Protein AF-A0A938H7N7-F1 (afdb_monomer)

Sequence (99 aa):
MGVSASTTSGGLYTPEQRARRDATRWTLVQGILAPLQFLVCIASAGLVLRYLATGEGLAIANLSVLLKTGILLLIMVTGSIWEKVVFDEWLFAKPFFWE

pLDDT: mean 87.96, std 16.77, range [39.0, 98.62]

Solvent-accessible surface area (backbone atoms only — not comparable to full-atom values): 5724 Å² total; per-residue (Å²): 139,78,83,80,77,79,84,69,77,86,58,96,54,55,74,67,32,47,51,47,46,73,74,45,66,51,64,58,52,49,67,49,46,54,59,51,48,52,52,42,46,52,52,26,50,52,38,42,50,46,20,74,75,66,74,51,56,57,68,60,23,52,50,32,48,54,51,40,50,53,48,52,52,51,49,48,55,53,47,29,51,41,36,30,66,40,70,73,33,78,56,78,48,76,83,71,60,87,128

Mean predicted aligned error: 7.19 Å

Radius of gyration: 20.02 Å; Cα contacts (8 Å, |Δi|>4): 62; chains: 1; bounding box: 62×19×50 Å

Secondary structure (DSSP, 8-state):
-----------SS-HHHHHHHHTSSHHHHHHHHHHHHHHHHHHHHHHHHHHHHHS--HHHHHHHHHHHHHHH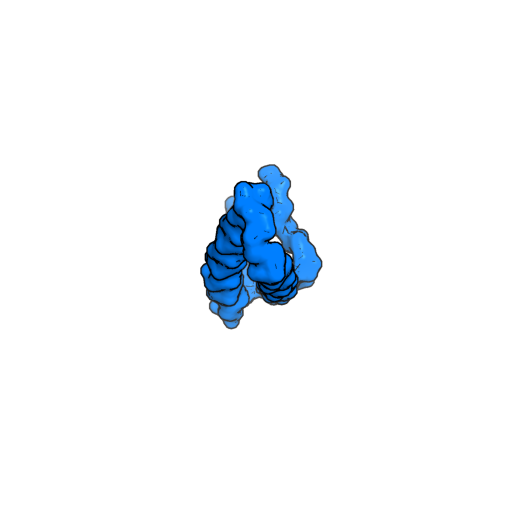HHHHHHHHHHHHHHHS-SS--GGGS--

Nearest PDB structures (foldseek):
  1yc9-assembly1_A-3  TM=4.831E-01  e=3.570E+00  Vibrio cholerae
  6yrf-assembly1_A  TM=4.809E-01  e=5.957E+00  Bacillus thuringiensis

Structure (mmCIF, N/CA/C/O backbone):
data_AF-A0A938H7N7-F1
#
_entry.id   AF-A0A938H7N7-F1
#
loop_
_atom_site.group_PDB
_atom_site.id
_atom_site.type_symbol
_atom_site.label_atom_id
_atom_site.label_alt_id
_atom_site.label_comp_id
_atom_site.label_asym_id
_atom_site.label_entity_id
_atom_site.label_seq_id
_atom_site.pdbx_PDB_ins_code
_atom_site.Cartn_x
_atom_site.Cartn_y
_atom_site.Cartn_z
_atom_site.occupancy
_atom_site.B_iso_or_equiv
_atom_site.auth_seq_id
_atom_site.auth_comp_id
_atom_site.auth_asym_id
_atom_site.auth_atom_id
_atom_site.pdbx_PDB_model_num
ATOM 1 N N . MET A 1 1 ? 44.031 1.213 -27.257 1.00 39.00 1 MET A N 1
ATOM 2 C CA . MET A 1 1 ? 43.322 2.439 -26.829 1.00 39.00 1 MET A CA 1
ATOM 3 C C . MET A 1 1 ? 41.844 2.077 -26.761 1.00 39.00 1 MET A C 1
ATOM 5 O O . MET A 1 1 ? 41.166 2.130 -27.767 1.00 39.00 1 MET A O 1
ATOM 9 N N . GLY A 1 2 ? 41.381 1.373 -25.731 1.00 40.97 2 GLY A N 1
ATOM 10 C CA . GLY A 1 2 ? 41.191 1.903 -24.381 1.00 40.97 2 GLY A CA 1
ATOM 11 C C . GLY A 1 2 ? 39.767 2.454 -24.308 1.00 40.97 2 GLY A C 1
ATOM 12 O O . GLY A 1 2 ? 39.587 3.657 -24.432 1.00 40.97 2 GLY A O 1
ATOM 13 N N . VAL A 1 3 ? 38.775 1.556 -24.252 1.00 46.41 3 VAL A N 1
ATOM 14 C CA . VAL A 1 3 ? 37.344 1.890 -24.189 1.00 46.41 3 VAL A CA 1
ATOM 15 C C . VAL A 1 3 ? 37.115 2.772 -22.964 1.00 46.41 3 VAL A C 1
ATOM 17 O O . VAL A 1 3 ? 37.370 2.343 -21.841 1.00 46.41 3 VAL A O 1
ATOM 20 N N . SER A 1 4 ? 36.679 4.011 -23.188 1.00 45.03 4 SER A N 1
ATOM 21 C CA . SER A 1 4 ? 36.322 4.949 -22.128 1.00 45.03 4 SER A CA 1
ATOM 22 C C . SER A 1 4 ? 35.161 4.375 -21.319 1.00 45.03 4 SER A C 1
ATOM 24 O O . SER A 1 4 ? 34.019 4.378 -21.774 1.00 45.03 4 SER A O 1
ATOM 26 N N . ALA A 1 5 ? 35.455 3.869 -20.124 1.00 46.97 5 ALA A N 1
ATOM 27 C CA . ALA A 1 5 ? 34.442 3.548 -19.135 1.00 46.97 5 ALA A CA 1
ATOM 28 C C . ALA A 1 5 ? 33.796 4.863 -18.683 1.00 46.97 5 ALA A C 1
ATOM 30 O O . ALA A 1 5 ? 34.391 5.649 -17.949 1.00 46.97 5 ALA A O 1
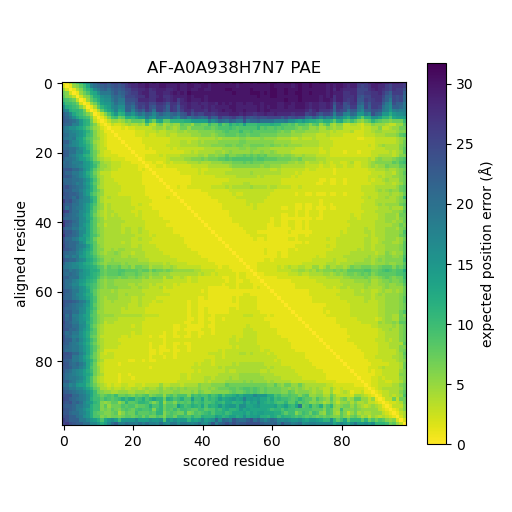ATOM 31 N N . SER A 1 6 ? 32.588 5.132 -19.170 1.00 47.53 6 SER A N 1
ATOM 32 C CA . SER A 1 6 ? 31.735 6.181 -18.632 1.00 47.53 6 SER A CA 1
ATOM 33 C C . SER A 1 6 ? 31.334 5.784 -17.214 1.00 47.53 6 SER A C 1
ATOM 35 O O . SER A 1 6 ? 30.493 4.906 -17.026 1.00 47.53 6 SER A O 1
ATOM 37 N N . THR A 1 7 ? 31.951 6.408 -16.214 1.00 47.66 7 THR A N 1
ATOM 38 C CA . THR A 1 7 ? 31.571 6.281 -14.806 1.00 47.66 7 THR A CA 1
ATOM 39 C C . THR A 1 7 ? 30.204 6.940 -14.616 1.00 47.66 7 THR A C 1
ATOM 41 O O . THR A 1 7 ? 30.099 8.128 -14.320 1.00 47.66 7 THR A O 1
ATOM 44 N N . THR A 1 8 ? 29.129 6.194 -14.873 1.00 50.03 8 THR A N 1
ATOM 45 C CA . THR A 1 8 ? 27.761 6.652 -14.632 1.00 50.03 8 THR A CA 1
ATOM 46 C C . THR A 1 8 ? 27.568 6.790 -13.128 1.00 50.03 8 THR A C 1
ATOM 48 O O . THR A 1 8 ? 27.527 5.794 -12.409 1.00 50.03 8 THR A O 1
ATOM 51 N N . SER A 1 9 ? 27.459 8.028 -12.645 1.00 46.84 9 SER A N 1
ATOM 52 C CA . SER A 1 9 ? 26.910 8.337 -11.325 1.00 46.84 9 SER A CA 1
ATOM 53 C C . SER A 1 9 ? 25.637 7.510 -11.125 1.00 46.84 9 SER A C 1
ATOM 55 O O . SER A 1 9 ? 24.721 7.606 -11.941 1.00 46.84 9 SER A O 1
ATOM 57 N N . GLY A 1 10 ? 25.628 6.647 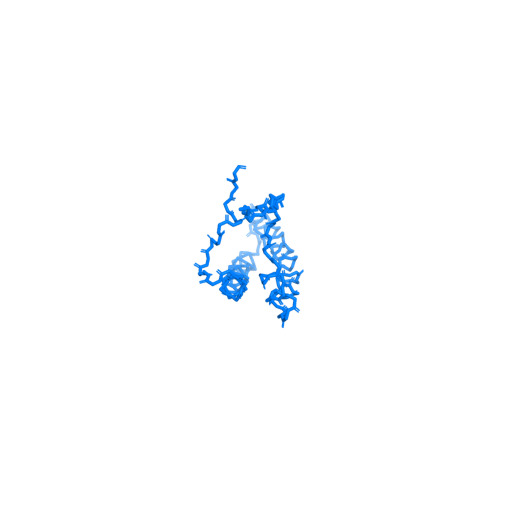-10.105 1.00 51.34 10 GLY A N 1
ATOM 58 C CA . GLY A 1 10 ? 24.619 5.609 -9.892 1.00 51.34 10 GLY A CA 1
ATOM 59 C C . GLY A 1 10 ? 23.195 6.159 -9.865 1.00 51.34 10 GLY A C 1
ATOM 60 O O . GLY A 1 10 ? 22.714 6.632 -8.842 1.00 51.34 10 GLY A O 1
ATOM 61 N N . GLY A 1 11 ? 22.516 6.117 -11.008 1.00 59.25 11 GLY A N 1
ATOM 62 C CA . GLY A 1 11 ? 21.086 6.360 -11.088 1.00 59.25 11 GLY A CA 1
ATOM 63 C C . GLY A 1 11 ? 20.329 5.107 -10.660 1.00 59.25 11 GLY A C 1
ATOM 64 O O . GLY A 1 11 ? 20.747 3.997 -10.978 1.00 59.25 11 GLY A O 1
ATOM 65 N N . LEU A 1 12 ? 19.174 5.288 -10.016 1.00 72.94 12 LEU A N 1
ATOM 66 C CA . LEU A 1 12 ? 18.271 4.199 -9.605 1.00 72.94 12 LEU A CA 1
ATOM 67 C C . LEU A 1 12 ? 17.848 3.276 -10.775 1.00 72.94 12 LEU A C 1
ATOM 69 O O . LEU A 1 12 ? 17.385 2.162 -10.553 1.00 72.94 12 LEU A O 1
ATOM 73 N N . TYR A 1 13 ? 17.992 3.751 -12.020 1.00 83.38 13 TYR A N 1
ATOM 74 C CA . TYR A 1 13 ? 17.653 3.034 -13.247 1.00 83.38 13 TYR A CA 1
ATOM 75 C C . TYR A 1 13 ? 18.728 3.222 -14.322 1.00 83.38 13 TYR A C 1
ATOM 77 O O . TYR A 1 13 ? 19.147 4.352 -14.598 1.00 83.38 13 TYR A O 1
ATOM 85 N N . THR A 1 14 ? 19.060 2.134 -15.015 1.00 89.88 14 THR A N 1
ATOM 86 C CA . THR A 1 14 ? 19.686 2.161 -16.348 1.00 89.88 14 THR A CA 1
ATOM 87 C C . THR A 1 14 ? 18.738 2.779 -17.393 1.00 89.88 14 THR A C 1
ATOM 89 O O . THR A 1 14 ? 17.519 2.829 -17.164 1.00 89.88 14 THR A O 1
ATOM 92 N N . PRO A 1 15 ? 19.244 3.270 -18.543 1.00 91.12 15 PRO A N 1
ATOM 93 C CA . PRO A 1 15 ? 18.399 3.772 -19.630 1.00 91.12 15 PRO A CA 1
ATOM 94 C C . PRO A 1 15 ? 17.332 2.764 -20.081 1.00 91.12 15 PRO A C 1
ATOM 96 O O . PRO A 1 15 ? 16.177 3.136 -20.288 1.00 91.12 15 PRO A O 1
ATOM 99 N N . GLU A 1 16 ? 17.686 1.482 -20.146 1.00 89.75 16 GLU A N 1
ATOM 100 C CA . GLU A 1 16 ? 16.797 0.388 -20.537 1.00 89.75 16 GLU A CA 1
ATOM 101 C C . GLU A 1 16 ? 15.704 0.159 -19.486 1.00 89.75 16 GLU A C 1
ATOM 103 O O . GLU A 1 16 ? 14.527 0.040 -19.827 1.00 89.75 16 GLU A O 1
ATOM 108 N N . GLN A 1 17 ? 16.059 0.157 -18.195 1.00 91.00 17 GLN A N 1
ATOM 109 C CA . GLN A 1 17 ? 15.085 0.046 -17.100 1.00 91.00 17 GLN A CA 1
ATOM 110 C C . GLN A 1 17 ? 14.114 1.230 -17.082 1.00 91.00 17 GLN A C 1
ATOM 112 O O . GLN A 1 17 ? 12.914 1.043 -16.876 1.00 91.00 17 GLN A O 1
ATOM 117 N N . ARG A 1 18 ? 14.606 2.446 -17.342 1.00 90.00 18 ARG A N 1
ATOM 118 C CA . ARG A 1 18 ? 13.759 3.638 -17.449 1.00 90.00 18 ARG A CA 1
ATOM 119 C C . ARG A 1 18 ? 12.788 3.526 -18.622 1.00 90.00 18 ARG A C 1
ATOM 121 O O . ARG A 1 18 ? 11.604 3.781 -18.436 1.00 90.00 18 ARG A O 1
ATOM 128 N N . ALA A 1 19 ? 13.256 3.070 -19.784 1.00 91.88 19 ALA A N 1
ATOM 129 C CA . ALA A 1 19 ? 12.395 2.832 -20.939 1.00 91.88 19 ALA A CA 1
ATOM 130 C C . ALA A 1 19 ? 11.312 1.776 -20.644 1.00 91.88 19 ALA A C 1
ATOM 132 O O . ALA A 1 19 ? 10.147 1.995 -20.968 1.00 91.88 19 ALA A O 1
ATOM 133 N N . ARG A 1 20 ? 11.658 0.670 -19.964 1.00 92.62 20 ARG A N 1
ATOM 134 C CA . ARG A 1 20 ? 10.680 -0.349 -19.528 1.00 92.62 20 ARG A CA 1
ATOM 135 C C . ARG A 1 20 ? 9.644 0.215 -18.558 1.00 92.62 20 ARG A C 1
ATOM 137 O O . ARG A 1 20 ? 8.455 -0.064 -18.703 1.00 92.62 20 ARG A O 1
ATOM 144 N N . ARG A 1 21 ? 10.077 1.029 -17.592 1.00 92.31 21 ARG A N 1
ATOM 145 C CA . ARG A 1 21 ? 9.181 1.716 -16.652 1.00 92.31 21 ARG A CA 1
ATOM 146 C C . ARG A 1 21 ? 8.204 2.619 -17.399 1.00 92.31 21 ARG A C 1
ATOM 148 O O . ARG A 1 21 ? 7.000 2.492 -17.201 1.00 92.31 21 ARG A O 1
ATOM 155 N N . ASP A 1 22 ? 8.719 3.481 -18.269 1.00 93.31 22 ASP A N 1
ATOM 156 C CA . ASP A 1 22 ? 7.930 4.494 -18.975 1.00 93.31 22 ASP A CA 1
ATOM 157 C C . ASP A 1 22 ? 6.985 3.869 -20.024 1.00 93.31 22 ASP A C 1
ATOM 159 O O . ASP A 1 22 ? 5.932 4.428 -20.326 1.00 93.31 22 ASP A O 1
ATOM 163 N N . ALA A 1 23 ? 7.306 2.671 -20.526 1.00 94.38 23 ALA A N 1
ATOM 164 C CA . ALA A 1 23 ? 6.447 1.901 -21.425 1.00 94.38 23 ALA A CA 1
ATOM 165 C C . ALA A 1 23 ? 5.229 1.255 -20.733 1.00 94.38 23 ALA A C 1
ATOM 167 O O . ALA A 1 23 ? 4.337 0.750 -21.418 1.00 94.38 23 ALA A O 1
ATOM 168 N N . THR A 1 24 ? 5.158 1.248 -19.395 1.00 93.25 24 THR A N 1
ATOM 169 C CA . THR A 1 24 ? 4.053 0.616 -18.658 1.00 93.25 24 THR A CA 1
ATOM 170 C C . THR A 1 24 ? 3.332 1.577 -17.723 1.00 93.25 24 THR A C 1
ATOM 172 O O . THR A 1 24 ? 3.872 2.564 -17.236 1.00 93.25 24 THR A O 1
ATOM 175 N N . ARG A 1 25 ? 2.065 1.272 -17.424 1.00 95.31 25 ARG A N 1
ATOM 176 C CA . ARG A 1 25 ? 1.237 2.078 -16.509 1.00 95.31 25 ARG A CA 1
ATOM 177 C C . ARG A 1 25 ? 1.415 1.708 -15.039 1.00 95.31 25 ARG A C 1
ATOM 179 O O . ARG A 1 25 ? 0.759 2.280 -14.176 1.00 95.31 25 ARG A O 1
ATOM 186 N N . TRP A 1 26 ? 2.290 0.758 -14.739 1.00 95.62 26 TRP A N 1
ATOM 187 C CA . TRP A 1 26 ? 2.428 0.198 -13.402 1.00 95.62 26 TRP A CA 1
ATOM 188 C C . TRP A 1 26 ? 2.923 1.225 -12.366 1.00 95.62 26 TRP A C 1
ATOM 190 O O . TRP A 1 26 ? 2.448 1.210 -11.233 1.00 95.62 26 TRP A O 1
ATOM 200 N N . THR A 1 27 ? 3.769 2.192 -12.750 1.00 9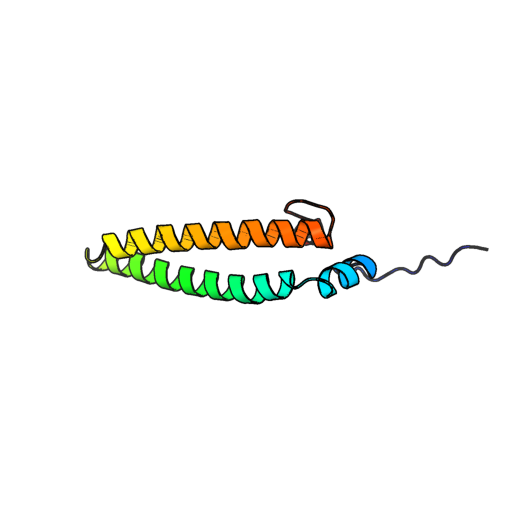4.25 27 THR A N 1
ATOM 201 C CA . THR A 1 27 ? 4.146 3.308 -11.858 1.00 94.25 27 THR A CA 1
ATOM 202 C C . THR A 1 27 ? 2.949 4.195 -11.508 1.00 94.25 27 THR A C 1
ATOM 204 O O . THR A 1 27 ? 2.822 4.614 -10.362 1.00 94.25 27 THR A O 1
ATOM 207 N N . LEU A 1 28 ? 2.039 4.447 -12.457 1.00 95.94 28 LEU A N 1
ATOM 208 C CA . LEU A 1 28 ? 0.804 5.191 -12.186 1.00 95.94 28 LEU A CA 1
ATOM 209 C C . LEU A 1 28 ? -0.121 4.404 -11.250 1.00 95.94 28 LEU A C 1
ATOM 211 O O . LEU A 1 28 ? -0.674 4.978 -10.317 1.00 95.94 28 LEU A O 1
ATOM 215 N N . VAL A 1 29 ? -0.253 3.092 -11.470 1.00 96.94 29 VAL A N 1
ATOM 216 C CA . VAL A 1 29 ? -1.025 2.204 -10.587 1.00 96.94 29 VAL A CA 1
ATOM 217 C C . VAL A 1 29 ? -0.499 2.294 -9.154 1.00 96.94 29 VAL A C 1
ATOM 219 O O . VAL A 1 29 ? -1.278 2.563 -8.245 1.00 96.94 29 VAL A O 1
ATOM 222 N N . GLN A 1 30 ? 0.814 2.166 -8.951 1.00 95.75 30 GLN A N 1
ATOM 223 C CA . GLN A 1 30 ? 1.433 2.322 -7.630 1.00 95.75 30 GLN A CA 1
ATOM 224 C C . GLN A 1 30 ? 1.252 3.734 -7.061 1.00 95.75 30 GLN A C 1
ATOM 226 O O . GLN A 1 30 ? 0.915 3.884 -5.889 1.00 95.75 30 GLN A O 1
ATOM 231 N N . GLY A 1 31 ? 1.382 4.767 -7.897 1.00 96.06 31 GLY A N 1
ATOM 232 C CA . GLY A 1 31 ? 1.165 6.162 -7.511 1.00 96.06 31 GLY A CA 1
ATOM 233 C C . GLY A 1 31 ? -0.254 6.469 -7.021 1.00 96.06 31 GLY A C 1
ATOM 234 O O . GLY A 1 31 ? -0.435 7.428 -6.281 1.00 96.06 31 GLY A O 1
ATOM 235 N N . ILE A 1 32 ? -1.249 5.653 -7.385 1.00 97.75 32 ILE A N 1
ATOM 236 C CA . ILE A 1 32 ? -2.631 5.754 -6.889 1.00 97.75 32 ILE A CA 1
ATOM 237 C C . ILE A 1 32 ? -2.859 4.811 -5.702 1.00 97.75 32 ILE A C 1
ATOM 239 O O . ILE A 1 32 ? -3.439 5.213 -4.690 1.00 97.75 32 ILE A O 1
ATOM 243 N N . LEU A 1 33 ? -2.405 3.558 -5.809 1.00 97.50 33 LEU A N 1
ATOM 244 C CA . LEU A 1 33 ? -2.616 2.542 -4.779 1.00 97.50 33 LEU A CA 1
ATOM 245 C C . LEU A 1 33 ? -1.898 2.884 -3.471 1.00 97.50 33 LEU A C 1
ATOM 247 O O . LEU A 1 33 ? -2.473 2.652 -2.412 1.00 97.50 33 LEU A O 1
ATOM 251 N N . ALA A 1 34 ? -0.694 3.462 -3.514 1.00 96.50 34 ALA A N 1
ATOM 252 C CA . ALA A 1 34 ? 0.050 3.815 -2.304 1.00 96.50 34 ALA A CA 1
ATOM 253 C C . ALA A 1 34 ? -0.658 4.898 -1.461 1.00 96.50 34 ALA A C 1
ATOM 255 O O . ALA A 1 34 ? -0.898 4.649 -0.275 1.00 96.50 34 ALA A O 1
ATOM 256 N N . PRO A 1 35 ? -1.085 6.052 -2.021 1.00 97.88 35 PRO A N 1
ATOM 257 C CA . PRO A 1 35 ? -1.887 7.022 -1.274 1.00 97.88 35 PRO A CA 1
ATOM 258 C C . PRO A 1 35 ? -3.215 6.451 -0.772 1.00 97.88 35 PRO A C 1
ATOM 260 O O . PRO A 1 35 ? -3.580 6.675 0.381 1.00 97.88 35 PRO A O 1
ATOM 263 N N . LEU A 1 36 ? -3.922 5.676 -1.603 1.00 97.75 36 LEU A N 1
ATOM 264 C CA . LEU A 1 36 ? -5.170 5.027 -1.200 1.00 97.75 36 LEU A CA 1
ATOM 265 C C . LEU A 1 36 ? -4.950 4.096 0.001 1.00 97.75 36 LEU A C 1
ATOM 267 O O . LEU A 1 36 ? -5.684 4.173 0.986 1.00 97.75 36 LEU A O 1
ATOM 271 N N . GLN A 1 37 ? -3.918 3.255 -0.052 1.00 98.12 37 GLN A N 1
ATOM 272 C CA . GLN A 1 37 ? -3.545 2.351 1.032 1.00 98.12 37 GLN A CA 1
ATOM 273 C C . GLN A 1 37 ? -3.236 3.117 2.323 1.00 98.12 37 GLN A C 1
ATOM 275 O O . GLN A 1 37 ? -3.656 2.701 3.405 1.00 98.12 37 GLN A O 1
ATOM 280 N N . PHE A 1 38 ? -2.528 4.243 2.224 1.00 97.69 38 PHE A N 1
ATOM 281 C CA . PHE A 1 38 ? -2.219 5.081 3.378 1.00 97.69 38 PHE A CA 1
ATOM 282 C C . PHE A 1 38 ? -3.487 5.663 4.022 1.00 97.69 38 PHE A C 1
ATOM 284 O O . PHE A 1 38 ? -3.662 5.561 5.237 1.00 97.69 38 PHE A O 1
ATOM 291 N N . LEU A 1 39 ? -4.419 6.182 3.216 1.00 98.44 39 LEU A N 1
ATOM 292 C CA . LEU A 1 39 ? -5.707 6.692 3.699 1.00 98.44 39 LEU A CA 1
ATOM 293 C C . LEU A 1 39 ? -6.546 5.598 4.369 1.00 98.44 39 LEU A C 1
ATOM 295 O O . LEU A 1 39 ? -7.087 5.809 5.455 1.00 98.44 39 LEU A O 1
ATOM 299 N N . VAL A 1 40 ? -6.613 4.408 3.765 1.00 98.19 40 VAL A N 1
ATOM 300 C CA . VAL A 1 40 ? -7.306 3.252 4.355 1.00 98.19 40 VAL A CA 1
ATOM 301 C C . VAL A 1 40 ? -6.647 2.832 5.670 1.00 98.19 40 VAL A C 1
ATOM 303 O O . VAL A 1 40 ? -7.346 2.484 6.623 1.00 98.19 40 VAL A O 1
ATOM 306 N N . CYS A 1 41 ? -5.316 2.894 5.759 1.00 98.12 41 CYS A N 1
ATOM 307 C CA . CYS A 1 41 ? -4.586 2.591 6.986 1.00 98.12 41 CYS A CA 1
ATOM 308 C C . CYS A 1 41 ? -4.962 3.557 8.119 1.00 98.12 41 CYS A C 1
ATOM 310 O O . CYS A 1 41 ? -5.298 3.100 9.211 1.00 98.12 41 CYS A O 1
ATOM 312 N N . ILE A 1 42 ? -4.985 4.867 7.845 1.00 98.62 42 ILE A N 1
ATOM 313 C CA . ILE A 1 42 ? -5.395 5.890 8.820 1.00 98.62 42 ILE A CA 1
ATOM 314 C C . ILE A 1 42 ? -6.848 5.682 9.250 1.00 98.62 42 ILE A C 1
ATOM 316 O O . ILE A 1 42 ? -7.136 5.668 10.446 1.00 98.62 42 ILE A O 1
ATOM 320 N N . ALA A 1 43 ? -7.762 5.476 8.299 1.00 98.50 43 ALA A N 1
ATOM 321 C CA . ALA A 1 43 ? -9.171 5.248 8.604 1.00 98.50 43 ALA A CA 1
ATOM 322 C C . ALA A 1 43 ? -9.372 3.992 9.473 1.00 98.50 43 ALA A C 1
ATOM 324 O O . ALA A 1 43 ? -10.079 4.039 10.480 1.00 98.50 43 ALA A O 1
ATOM 325 N N . SER A 1 44 ? -8.702 2.885 9.133 1.00 98.38 44 SER A N 1
ATOM 326 C CA . SER A 1 44 ? -8.736 1.647 9.918 1.00 98.38 44 SER A CA 1
ATOM 327 C C . SER A 1 44 ? -8.160 1.846 11.323 1.00 98.38 44 SER A C 1
ATOM 329 O O . SER A 1 44 ? -8.780 1.426 12.299 1.00 98.38 44 SER A O 1
ATOM 331 N N . ALA A 1 45 ? -7.029 2.547 11.457 1.00 98.50 45 ALA A N 1
ATOM 332 C CA . ALA A 1 45 ? -6.446 2.870 12.758 1.00 98.50 45 ALA A CA 1
ATOM 333 C C . ALA A 1 45 ? -7.400 3.720 13.614 1.00 98.50 45 ALA A C 1
ATOM 335 O O . ALA A 1 45 ? -7.609 3.407 14.784 1.00 98.50 45 ALA A O 1
ATOM 336 N N . GLY A 1 46 ? -8.048 4.732 13.030 1.00 98.50 46 GLY A N 1
ATOM 337 C CA . GLY A 1 46 ? -9.052 5.544 13.720 1.00 98.50 46 GLY A CA 1
ATOM 338 C C . GLY A 1 46 ? -10.247 4.727 14.221 1.00 98.50 46 GLY A C 1
ATOM 339 O O . GLY A 1 46 ? -10.684 4.909 15.355 1.00 98.50 46 GLY A O 1
ATOM 340 N N . LEU A 1 47 ? -10.745 3.782 13.417 1.00 98.44 47 LEU A N 1
ATOM 341 C CA . LEU A 1 47 ? -11.847 2.895 13.808 1.00 98.44 47 LEU A CA 1
ATOM 342 C C . LEU A 1 47 ? -11.455 1.933 14.935 1.00 98.44 47 LEU A C 1
ATOM 344 O O . LEU A 1 47 ? -12.238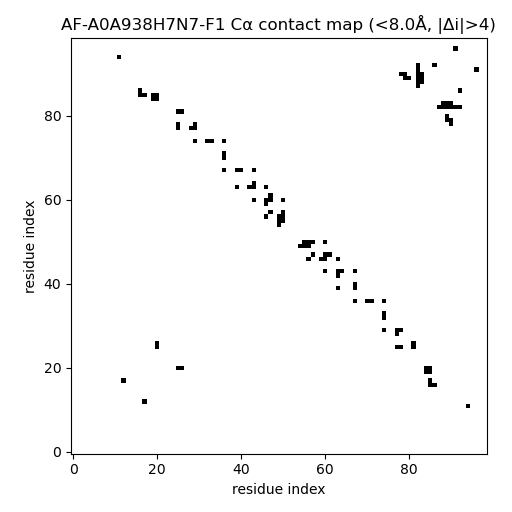 1.731 15.863 1.00 98.44 47 LEU A O 1
ATOM 348 N N . VAL A 1 48 ? -10.242 1.379 14.884 1.00 98.56 48 VAL A N 1
ATOM 349 C CA . VAL A 1 48 ? -9.704 0.532 15.958 1.00 98.56 48 VAL A CA 1
ATOM 350 C C . VAL A 1 48 ? -9.551 1.338 17.247 1.00 98.56 48 VAL A C 1
ATOM 352 O O . VAL A 1 48 ? -10.026 0.902 18.291 1.00 98.56 48 VAL A O 1
ATOM 355 N N . LEU A 1 49 ? -8.963 2.536 17.185 1.00 98.62 49 LEU A N 1
ATOM 356 C CA . LEU A 1 49 ? -8.812 3.409 18.354 1.00 98.62 49 LEU A CA 1
ATOM 357 C C . LEU A 1 49 ? -10.166 3.819 18.942 1.00 98.62 49 LEU A C 1
ATOM 359 O O . LEU A 1 49 ? -10.334 3.790 20.159 1.00 98.62 49 LEU A O 1
ATOM 363 N N . ARG A 1 50 ? -11.156 4.134 18.096 1.00 98.12 50 ARG A N 1
ATOM 364 C CA . ARG A 1 50 ? -12.531 4.410 18.533 1.00 98.12 50 ARG A CA 1
ATOM 365 C C . ARG A 1 50 ? -13.115 3.224 19.296 1.00 98.12 50 ARG A C 1
ATOM 367 O O . ARG A 1 50 ? -13.681 3.430 20.367 1.00 98.12 50 ARG A O 1
ATOM 374 N N . TYR A 1 51 ? -12.977 2.006 18.770 1.00 98.25 51 TYR A N 1
ATOM 375 C CA . TYR A 1 51 ? -13.447 0.803 19.456 1.00 98.25 51 TYR A CA 1
ATOM 376 C C . TYR A 1 51 ? -12.738 0.607 20.803 1.00 98.25 51 TYR A C 1
ATOM 378 O O . TYR A 1 51 ? -13.405 0.387 21.806 1.00 98.25 51 TYR A O 1
ATOM 386 N N . LEU A 1 52 ? -11.413 0.770 20.862 1.00 98.19 52 LEU A N 1
ATOM 387 C CA . LEU A 1 52 ? -10.660 0.633 22.114 1.00 98.19 52 LEU A CA 1
ATOM 388 C C . LEU A 1 52 ? -11.052 1.681 23.167 1.00 98.19 52 LEU A C 1
ATOM 390 O O . LEU A 1 52 ? -11.081 1.369 24.352 1.00 98.19 52 LEU A O 1
ATOM 394 N N . ALA A 1 53 ? -11.361 2.910 22.747 1.00 98.31 53 ALA A N 1
ATOM 395 C CA . ALA A 1 53 ? -11.728 3.992 23.658 1.00 98.31 53 ALA A CA 1
ATOM 396 C C . ALA A 1 53 ? -13.187 3.921 24.142 1.00 98.31 53 ALA A C 1
ATOM 398 O O . ALA A 1 53 ? -13.484 4.362 25.248 1.00 98.31 53 ALA A O 1
ATOM 399 N N . THR A 1 54 ? -14.103 3.415 23.310 1.00 97.69 54 THR A N 1
ATOM 400 C CA . THR A 1 54 ? -15.556 3.494 23.564 1.00 97.69 54 THR A CA 1
ATOM 401 C C . THR A 1 54 ? -16.234 2.143 23.774 1.00 97.69 54 THR A C 1
ATOM 403 O O . THR A 1 54 ? -17.369 2.106 24.231 1.00 97.69 54 THR A O 1
ATOM 406 N N . GLY A 1 55 ? -15.582 1.036 23.412 1.00 97.25 55 GLY A N 1
ATOM 407 C CA . GLY A 1 55 ? -16.189 -0.297 23.347 1.00 97.25 55 GLY A CA 1
ATOM 408 C C . GLY A 1 55 ? -17.119 -0.516 22.144 1.00 97.25 55 GLY A C 1
ATOM 409 O O . GLY A 1 55 ? -17.562 -1.637 21.913 1.00 97.25 55 GLY A O 1
ATOM 410 N N . GLU A 1 56 ? -17.391 0.516 21.338 1.00 96.94 56 GLU A N 1
ATOM 411 C CA . GLU A 1 56 ? -18.408 0.488 20.283 1.00 96.94 56 GLU A CA 1
ATOM 412 C C . GLU A 1 56 ? -17.825 0.315 18.873 1.00 96.94 56 GLU A C 1
ATOM 414 O O . GLU A 1 56 ? -16.800 0.895 18.507 1.00 96.94 56 GLU A O 1
ATOM 419 N N . GLY A 1 57 ? -18.545 -0.405 18.007 1.00 96.94 57 GLY A N 1
ATOM 420 C CA . GLY A 1 57 ? -18.200 -0.535 16.583 1.00 96.94 57 GLY A CA 1
ATOM 421 C C . GLY A 1 57 ? -17.152 -1.600 16.238 1.00 96.94 57 GLY A C 1
ATOM 422 O O . GLY A 1 57 ? -16.495 -1.481 15.202 1.00 96.94 57 GLY A O 1
ATOM 423 N N . LEU A 1 58 ? -17.029 -2.660 17.048 1.00 97.75 58 LEU A N 1
ATOM 424 C CA . LEU A 1 58 ? -16.127 -3.799 16.803 1.00 97.75 58 LEU A CA 1
ATOM 425 C C . LEU A 1 58 ? -16.236 -4.362 15.377 1.00 97.75 58 LEU A C 1
ATOM 427 O O . LEU A 1 58 ? -15.225 -4.602 14.722 1.00 97.75 58 LEU A O 1
ATOM 431 N N . ALA A 1 59 ? -17.459 -4.547 14.871 1.00 98.12 59 ALA A N 1
ATOM 432 C CA . ALA A 1 59 ? -17.683 -5.100 13.536 1.00 98.12 59 ALA A CA 1
ATOM 433 C C . ALA A 1 59 ? -17.061 -4.226 12.431 1.00 98.12 59 ALA A C 1
ATOM 435 O O . ALA A 1 59 ? -16.415 -4.742 11.521 1.00 98.12 59 ALA A O 1
ATOM 436 N N . ILE A 1 60 ? -17.203 -2.901 12.539 1.00 97.88 60 ILE A N 1
ATOM 437 C CA . ILE A 1 60 ? -16.652 -1.943 11.571 1.00 97.88 60 ILE A CA 1
ATOM 438 C C . ILE A 1 60 ? -15.125 -1.871 11.706 1.00 97.88 60 ILE A C 1
ATOM 440 O O . ILE A 1 60 ? -14.425 -1.826 10.694 1.00 97.88 60 ILE A O 1
ATOM 444 N N . ALA A 1 61 ? -14.592 -1.927 12.931 1.00 98.12 61 ALA A N 1
ATOM 445 C CA . ALA A 1 61 ? -13.152 -2.012 13.162 1.00 98.12 61 ALA A CA 1
ATOM 446 C C . ALA A 1 61 ? -12.556 -3.272 12.507 1.00 98.12 61 ALA A C 1
ATOM 448 O O . ALA A 1 61 ? -11.629 -3.154 11.703 1.00 98.12 61 ALA A O 1
ATOM 449 N N . ASN A 1 62 ? -13.138 -4.451 12.743 1.00 98.44 62 ASN A N 1
ATOM 450 C CA . ASN A 1 62 ? -12.695 -5.708 12.132 1.00 98.44 62 ASN A CA 1
ATOM 451 C C . ASN A 1 62 ? -12.794 -5.674 10.603 1.00 98.44 62 ASN A C 1
ATOM 453 O O . ASN A 1 62 ? -11.833 -6.023 9.917 1.00 98.44 62 ASN A O 1
ATOM 457 N N . LEU A 1 63 ? -13.918 -5.195 10.060 1.00 98.44 63 LEU A N 1
ATOM 458 C CA . LEU A 1 63 ? -14.096 -5.058 8.616 1.00 98.44 63 LEU A CA 1
ATOM 459 C C . LEU A 1 63 ? -13.041 -4.124 8.006 1.00 98.44 63 LEU A C 1
ATOM 461 O O . LEU A 1 63 ? -12.481 -4.436 6.957 1.00 98.44 63 LEU A O 1
ATOM 465 N N . SER A 1 64 ? -12.718 -3.015 8.681 1.00 98.12 64 SER A N 1
ATOM 466 C CA . SER A 1 64 ? -11.683 -2.084 8.221 1.00 98.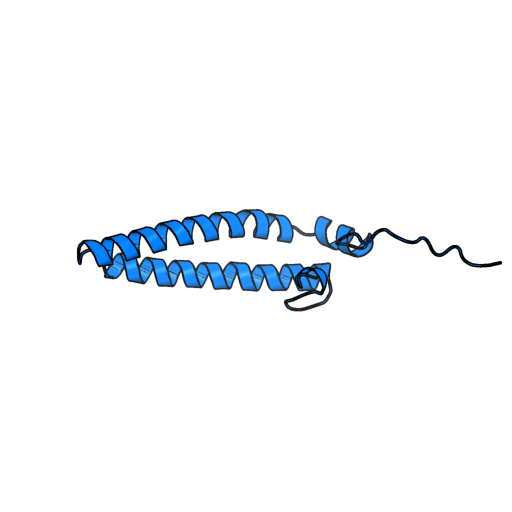12 64 SER A CA 1
ATOM 467 C C . SER A 1 64 ? -10.300 -2.734 8.165 1.00 98.12 64 SER A C 1
ATOM 469 O O . SER A 1 64 ? -9.550 -2.487 7.223 1.00 98.12 64 SER A O 1
ATOM 471 N N . VAL A 1 65 ? -9.969 -3.597 9.133 1.00 98.19 65 VAL A N 1
ATOM 472 C CA . VAL A 1 65 ? -8.691 -4.316 9.164 1.00 98.19 65 VAL A CA 1
ATOM 4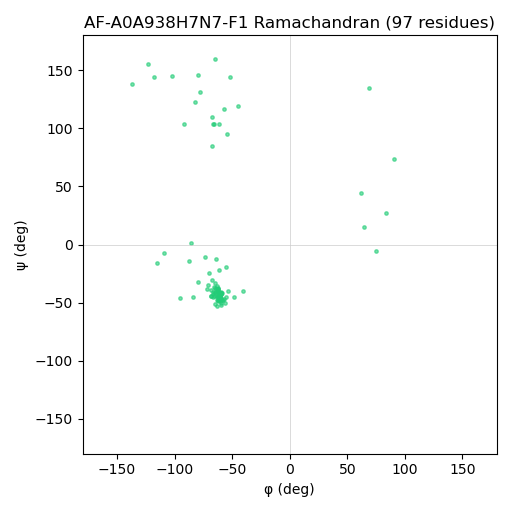73 C C . VAL A 1 65 ? -8.623 -5.328 8.025 1.00 98.19 65 VAL A C 1
ATOM 475 O O . VAL A 1 65 ? -7.609 -5.376 7.333 1.00 98.19 65 VAL A O 1
ATOM 478 N N . LEU A 1 66 ? -9.697 -6.086 7.780 1.00 98.44 66 LEU A N 1
ATOM 479 C CA . LEU A 1 66 ? -9.765 -7.024 6.654 1.00 98.44 66 LEU A CA 1
ATOM 480 C C . LEU A 1 66 ? -9.625 -6.302 5.309 1.00 98.44 66 LEU A C 1
ATOM 482 O O . LEU A 1 66 ? -8.821 -6.718 4.474 1.00 98.44 66 LEU A O 1
ATOM 486 N N . LEU A 1 67 ? -10.343 -5.190 5.124 1.00 98.00 67 LEU A N 1
ATOM 487 C CA . LEU A 1 67 ? -10.256 -4.376 3.912 1.00 98.00 67 LEU A CA 1
ATOM 488 C C . LEU A 1 67 ? -8.838 -3.828 3.712 1.00 98.00 67 LEU A C 1
ATOM 490 O O . LEU A 1 67 ? -8.263 -3.984 2.637 1.00 98.00 67 LEU A O 1
ATOM 494 N N . LYS A 1 68 ? -8.247 -3.237 4.757 1.00 97.75 68 LYS A N 1
ATOM 495 C CA . LYS A 1 68 ? -6.871 -2.725 4.735 1.00 97.75 68 LYS A CA 1
ATOM 496 C C . LYS A 1 68 ? -5.880 -3.815 4.335 1.00 97.75 68 LYS A C 1
ATOM 498 O O . LYS A 1 68 ? -5.011 -3.562 3.510 1.00 97.75 68 LYS A O 1
ATOM 503 N N . THR A 1 69 ? -6.003 -5.012 4.903 1.00 98.25 69 THR A N 1
ATOM 504 C CA . THR A 1 69 ? -5.130 -6.146 4.573 1.00 98.25 69 THR A CA 1
ATOM 505 C C . THR A 1 69 ? -5.307 -6.586 3.122 1.00 98.25 69 THR A C 1
ATOM 507 O O . THR A 1 69 ? -4.316 -6.822 2.438 1.00 98.25 69 THR A O 1
ATOM 510 N N . GLY A 1 70 ? -6.540 -6.636 2.611 1.00 98.31 70 GLY A N 1
ATOM 511 C CA . GLY A 1 70 ? -6.795 -6.938 1.200 1.00 98.31 70 GLY A CA 1
ATOM 512 C C . GLY A 1 70 ? -6.138 -5.933 0.248 1.00 98.31 70 GLY A C 1
ATOM 513 O O . GLY A 1 70 ? -5.527 -6.330 -0.743 1.00 98.31 70 GLY A O 1
ATOM 514 N N . ILE A 1 71 ? -6.192 -4.638 0.572 1.00 97.62 71 ILE A N 1
ATOM 515 C CA . ILE A 1 71 ? -5.546 -3.596 -0.240 1.00 97.62 71 ILE A CA 1
ATOM 516 C C . ILE A 1 71 ? -4.013 -3.664 -0.108 1.00 97.62 71 ILE A C 1
ATOM 518 O O . ILE A 1 71 ? -3.327 -3.504 -1.117 1.00 97.62 71 ILE A O 1
ATOM 522 N N . LEU A 1 72 ? -3.466 -4.019 1.066 1.00 97.69 72 LEU A N 1
ATOM 523 C CA . LEU A 1 72 ? -2.028 -4.293 1.230 1.00 97.69 72 LEU A CA 1
ATOM 524 C C . LEU A 1 72 ? -1.560 -5.440 0.327 1.00 97.69 72 LEU A C 1
ATOM 526 O O . LEU A 1 72 ? -0.510 -5.346 -0.306 1.00 97.69 72 LEU A O 1
ATOM 530 N N . LEU A 1 73 ? -2.348 -6.511 0.231 1.00 97.75 73 LEU A N 1
ATOM 531 C CA . LEU A 1 73 ? -2.044 -7.615 -0.677 1.00 97.75 73 LEU A CA 1
ATOM 532 C C . LEU A 1 73 ? -2.105 -7.165 -2.141 1.00 97.75 73 LEU A C 1
ATOM 534 O O . LEU A 1 73 ? -1.226 -7.516 -2.923 1.00 97.75 73 LEU A O 1
ATOM 538 N N . LEU A 1 74 ? -3.094 -6.345 -2.509 1.00 97.31 74 LEU A N 1
ATOM 539 C CA . LEU A 1 74 ? -3.220 -5.809 -3.864 1.00 97.31 74 LEU A CA 1
ATOM 540 C C . LEU A 1 74 ? -2.019 -4.937 -4.256 1.00 97.31 74 LEU A C 1
ATOM 542 O O . LEU A 1 74 ? -1.451 -5.125 -5.337 1.00 97.31 74 LEU A O 1
ATOM 546 N N . ILE A 1 75 ? -1.618 -3.991 -3.401 1.00 96.12 75 ILE A N 1
ATOM 547 C CA . ILE A 1 75 ? -0.474 -3.117 -3.690 1.00 96.12 75 ILE A CA 1
ATOM 548 C C . ILE A 1 75 ? 0.832 -3.911 -3.743 1.00 96.12 75 ILE A C 1
ATOM 550 O O . ILE A 1 75 ? 1.652 -3.651 -4.618 1.00 96.12 75 ILE A O 1
ATOM 554 N N . MET A 1 76 ? 0.987 -4.928 -2.888 1.00 95.81 76 MET A N 1
ATOM 555 C CA . MET A 1 76 ? 2.146 -5.817 -2.904 1.00 95.81 76 MET A CA 1
ATOM 556 C C . MET A 1 76 ? 2.231 -6.593 -4.219 1.00 95.81 76 MET A C 1
ATOM 558 O O . MET A 1 76 ? 3.242 -6.502 -4.903 1.00 95.81 76 MET A O 1
ATOM 562 N N . VAL A 1 77 ? 1.160 -7.285 -4.626 1.00 96.25 77 VAL A N 1
ATOM 563 C CA . VAL A 1 77 ? 1.140 -8.070 -5.874 1.00 96.25 77 VAL A CA 1
ATOM 564 C C . VAL A 1 77 ? 1.406 -7.182 -7.090 1.00 96.25 77 VAL A C 1
ATOM 566 O O . VAL A 1 77 ? 2.227 -7.516 -7.942 1.00 96.25 77 VAL A O 1
ATOM 569 N N . THR A 1 78 ? 0.745 -6.026 -7.170 1.00 96.44 78 THR A N 1
ATOM 570 C CA . THR A 1 78 ? 0.960 -5.084 -8.280 1.00 96.44 78 THR A CA 1
ATOM 571 C C . THR A 1 78 ? 2.355 -4.452 -8.247 1.00 96.44 78 THR A C 1
ATOM 573 O O . THR A 1 78 ? 2.915 -4.175 -9.307 1.00 96.44 78 THR A O 1
ATOM 576 N N . GLY A 1 79 ? 2.941 -4.269 -7.062 1.00 94.94 79 GLY A N 1
ATOM 577 C CA . GLY A 1 79 ? 4.321 -3.820 -6.881 1.00 94.94 79 GLY A CA 1
ATOM 578 C C . GLY A 1 79 ? 5.321 -4.865 -7.368 1.00 94.94 79 GLY A C 1
ATOM 579 O O . GLY A 1 79 ? 6.202 -4.545 -8.158 1.00 94.94 79 GLY A O 1
ATOM 580 N N . SER A 1 80 ? 5.118 -6.136 -7.020 1.00 94.56 80 SER A N 1
ATOM 581 C CA . SER A 1 80 ? 5.962 -7.239 -7.493 1.00 94.56 80 SER A CA 1
ATOM 582 C C . SER A 1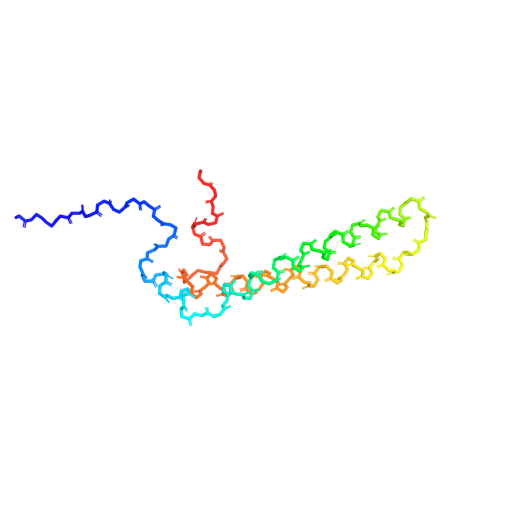 80 ? 5.917 -7.399 -9.014 1.00 94.56 80 SER A C 1
ATOM 584 O O . SER A 1 80 ? 6.942 -7.671 -9.633 1.00 94.56 80 SER A O 1
ATOM 586 N N . ILE A 1 81 ? 4.751 -7.192 -9.640 1.00 95.19 81 ILE A N 1
ATOM 587 C CA . ILE A 1 81 ? 4.633 -7.188 -11.107 1.00 95.19 81 ILE A CA 1
ATOM 588 C C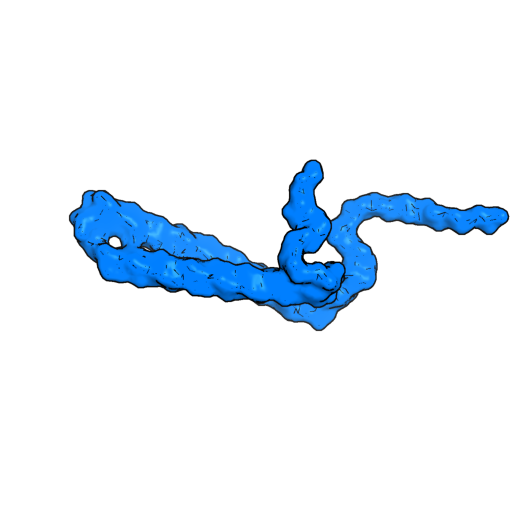 . ILE A 1 81 ? 5.406 -6.010 -11.712 1.00 95.19 81 ILE A C 1
ATOM 590 O O . ILE A 1 81 ? 6.120 -6.194 -12.699 1.00 95.19 81 ILE A O 1
ATOM 594 N N . TRP A 1 82 ? 5.288 -4.809 -11.133 1.00 94.81 82 TRP A N 1
ATOM 595 C CA . TRP A 1 82 ? 6.069 -3.647 -11.569 1.00 94.81 82 TRP A CA 1
ATOM 596 C C . TRP A 1 82 ? 7.575 -3.932 -11.494 1.00 94.81 82 TRP A C 1
ATOM 598 O O . TRP A 1 82 ? 8.287 -3.694 -12.471 1.00 94.81 82 TRP A O 1
ATOM 608 N N . GLU A 1 83 ? 8.048 -4.503 -10.382 1.00 93.31 83 GLU A N 1
ATOM 609 C CA . GLU A 1 83 ? 9.456 -4.874 -10.206 1.00 93.31 83 GLU A CA 1
ATOM 610 C C . GLU A 1 83 ? 9.911 -5.888 -11.255 1.00 93.31 83 GLU A C 1
ATOM 612 O O . GLU A 1 83 ? 10.941 -5.675 -11.898 1.00 93.31 83 GLU A O 1
ATOM 617 N N . LYS A 1 84 ? 9.106 -6.923 -11.522 1.00 93.50 84 LYS A N 1
ATOM 618 C CA . LYS A 1 84 ? 9.427 -7.924 -12.544 1.00 93.50 84 LYS A CA 1
ATOM 619 C C . LYS A 1 84 ? 9.559 -7.302 -13.930 1.00 93.50 84 LYS A C 1
ATOM 621 O O . LYS A 1 84 ? 10.474 -7.638 -14.670 1.00 93.50 84 LYS A O 1
ATOM 626 N N . VAL A 1 85 ? 8.682 -6.370 -14.291 1.00 93.44 85 VAL A N 1
ATOM 627 C CA . VAL A 1 85 ? 8.736 -5.700 -15.599 1.00 93.44 85 VAL A CA 1
ATOM 628 C C . VAL A 1 85 ? 9.954 -4.780 -15.727 1.00 93.44 85 VAL A C 1
ATOM 630 O O . VAL A 1 85 ? 10.560 -4.704 -16.796 1.00 93.44 85 VAL A O 1
ATOM 633 N N . VAL A 1 86 ? 10.318 -4.058 -14.666 1.00 91.81 86 VAL A N 1
ATOM 634 C CA . VAL A 1 86 ? 11.397 -3.064 -14.733 1.00 91.81 86 VAL A CA 1
ATOM 635 C C . VAL A 1 86 ? 12.771 -3.708 -14.539 1.00 91.81 86 VAL A C 1
ATOM 637 O O . VAL A 1 86 ? 13.689 -3.419 -15.313 1.00 91.81 86 VAL A O 1
ATOM 640 N N . PHE A 1 87 ? 12.909 -4.596 -13.555 1.00 90.62 87 PHE A N 1
ATOM 641 C CA . PHE A 1 87 ? 14.180 -5.153 -13.083 1.00 90.62 87 PHE A CA 1
ATOM 642 C C . PHE A 1 87 ? 14.398 -6.630 -13.431 1.00 90.62 87 PHE A C 1
ATOM 644 O O . PHE A 1 87 ? 15.507 -7.112 -13.248 1.00 90.62 87 PHE A O 1
ATOM 651 N N . ASP A 1 88 ? 13.391 -7.319 -13.975 1.00 91.06 88 ASP A N 1
ATOM 652 C CA . ASP A 1 88 ? 13.394 -8.771 -14.221 1.00 91.06 88 ASP A CA 1
ATOM 653 C C . ASP A 1 88 ? 13.466 -9.644 -12.947 1.00 91.06 88 ASP A C 1
ATOM 655 O O . ASP A 1 88 ? 13.637 -10.862 -13.014 1.00 91.06 88 ASP A O 1
ATOM 659 N N . GLU A 1 89 ? 13.206 -9.054 -11.779 1.00 87.69 89 GLU A N 1
ATOM 660 C CA . GLU A 1 89 ? 13.208 -9.728 -10.475 1.00 87.69 89 GLU A CA 1
ATOM 661 C C . GLU A 1 89 ? 11.827 -9.687 -9.813 1.00 87.69 89 GLU A C 1
ATOM 663 O O . GLU A 1 89 ? 11.084 -8.714 -9.939 1.00 87.69 89 GLU A O 1
ATOM 668 N N . TRP A 1 90 ? 11.465 -10.763 -9.112 1.00 86.75 90 TRP A N 1
ATOM 669 C CA . TRP A 1 90 ? 10.241 -10.809 -8.317 1.00 86.75 90 TRP A CA 1
ATOM 670 C C . TRP A 1 90 ? 10.544 -10.380 -6.886 1.00 86.75 90 TRP A C 1
ATOM 672 O O . TRP A 1 90 ? 11.013 -11.208 -6.110 1.00 86.75 90 TRP A O 1
ATOM 682 N N . LEU A 1 91 ? 10.154 -9.143 -6.547 1.00 81.31 91 LEU A N 1
ATOM 683 C CA . LEU A 1 91 ? 10.181 -8.585 -5.188 1.00 81.31 91 LEU A CA 1
ATOM 684 C C . LEU A 1 91 ? 11.614 -8.350 -4.663 1.00 81.31 91 LEU A C 1
ATOM 686 O O . LEU A 1 91 ? 12.475 -9.218 -4.765 1.00 81.31 91 LEU A O 1
ATOM 690 N N . PHE A 1 92 ? 11.856 -7.187 -4.055 1.00 76.81 92 PHE A N 1
ATOM 691 C CA . PHE A 1 92 ? 13.169 -6.781 -3.536 1.00 76.81 92 PHE A CA 1
ATOM 692 C C . PHE A 1 92 ? 14.265 -6.656 -4.602 1.00 76.81 92 PHE A C 1
ATOM 694 O O . PHE A 1 92 ? 15.405 -7.063 -4.374 1.00 76.81 92 PHE A O 1
ATOM 701 N N . ALA A 1 93 ? 13.960 -6.038 -5.746 1.00 79.12 93 ALA A N 1
ATOM 702 C CA . ALA A 1 93 ? 15.016 -5.622 -6.665 1.00 79.12 93 ALA A CA 1
ATOM 703 C C . ALA A 1 93 ? 16.082 -4.799 -5.917 1.00 79.12 93 ALA A C 1
ATOM 705 O O . ALA A 1 93 ? 15.745 -4.005 -5.036 1.00 79.12 93 ALA A O 1
ATOM 706 N N . LYS A 1 94 ? 17.363 -4.942 -6.287 1.00 79.06 94 LYS A N 1
ATOM 707 C CA . LYS A 1 94 ? 18.498 -4.295 -5.591 1.00 79.06 94 LYS A CA 1
ATOM 708 C C . LYS A 1 94 ? 18.261 -2.830 -5.147 1.00 79.06 94 LYS A C 1
ATOM 710 O O . LYS A 1 94 ? 18.630 -2.513 -4.022 1.00 79.06 94 LYS A O 1
ATOM 715 N N . PRO A 1 95 ? 17.606 -1.952 -5.938 1.00 77.31 95 PRO A N 1
ATOM 716 C CA . PRO A 1 95 ? 17.318 -0.572 -5.526 1.00 77.31 95 PRO A CA 1
ATOM 717 C C . PRO A 1 95 ? 16.376 -0.392 -4.319 1.00 77.31 95 PRO A C 1
ATOM 719 O O . PRO A 1 95 ? 16.256 0.727 -3.830 1.00 77.31 95 PRO A O 1
ATOM 722 N N . PHE A 1 96 ? 15.673 -1.437 -3.867 1.00 71.62 96 PHE A N 1
ATOM 723 C CA . PHE A 1 96 ? 14.817 -1.408 -2.671 1.00 71.62 96 PHE A CA 1
ATOM 724 C C . PHE A 1 96 ? 15.559 -1.727 -1.372 1.00 71.62 96 PHE A C 1
ATOM 726 O O . PHE A 1 96 ? 15.014 -1.489 -0.291 1.00 71.62 96 PHE A O 1
ATOM 733 N N . PHE A 1 97 ? 16.778 -2.260 -1.455 1.00 75.81 97 PHE A N 1
ATOM 734 C CA . PHE A 1 97 ? 17.645 -2.346 -0.291 1.00 75.81 97 PHE A CA 1
ATOM 735 C C . PHE A 1 97 ? 18.253 -0.969 -0.035 1.00 75.81 97 PHE A C 1
ATOM 737 O O . PHE A 1 97 ? 18.750 -0.309 -0.944 1.00 75.81 97 PHE A O 1
ATOM 744 N N . TRP A 1 98 ? 18.174 -0.529 1.214 1.00 62.34 98 TRP A N 1
ATOM 745 C CA . TRP A 1 98 ? 18.794 0.707 1.668 1.00 62.34 98 TRP A CA 1
ATOM 746 C C . TRP A 1 98 ? 20.270 0.405 1.963 1.00 62.34 98 TRP A C 1
ATOM 748 O O . TRP A 1 98 ? 20.549 -0.503 2.748 1.00 62.34 98 TRP A O 1
ATOM 758 N N . GLU A 1 99 ? 21.184 1.121 1.303 1.00 41.59 99 GLU A N 1
ATOM 759 C CA . GLU A 1 99 ? 22.634 1.127 1.577 1.00 41.59 99 GLU A CA 1
ATOM 760 C C . GLU A 1 99 ? 23.014 2.324 2.460 1.00 41.59 99 GLU A C 1
ATOM 762 O O . GLU A 1 99 ? 22.406 3.408 2.278 1.00 41.59 99 GLU A O 1
#

Foldseek 3Di:
DDPDDPPPPDDLADPQLVVLLVVDCLVVVLVVLVVVLVVLVVVLVVQVVCCVVPVPDPVVNVVSVVVSVVSVVVSLVSVQVSCCRRPVDRPCDVSPDDD